Protein AF-A0AB37C2E5-F1 (afdb_monomer_lite)

Radius of gyration: 60.06 Å; chains: 1; bounding box: 104×82×140 Å

Foldseek 3Di:
DDDDDDDDDDDDDDDDDDDDDDDPPPPVVPVVVVVVVVVVVVVVPPPPPPPPPPPPVVVVVVVVVVVVVVVCVVVVVVVVPPPPVVVVVVVVVVVVVVVVVVVVVVVVVFVLVFLLVQLLFADDLVCQVSSLVSNCVNDPSVVSVVSTDNDHGHDPGGGWDDWDDDDPPDIDIDD

Organism: Clostridium perfringens (NCBI:txid1502)

Structure (mmCIF, N/CA/C/O backbone):
data_AF-A0AB37C2E5-F1
#
_entry.id   AF-A0AB37C2E5-F1
#
loop_
_atom_site.group_PDB
_atom_site.id
_atom_site.type_symbol
_atom_site.label_atom_id
_atom_site.label_alt_id
_atom_site.label_comp_id
_atom_site.label_asym_id
_atom_site.label_entity_id
_atom_site.label_seq_id
_atom_site.pdbx_PDB_ins_code
_atom_site.Cartn_x
_atom_site.Cartn_y
_atom_site.Cartn_z
_atom_site.occupancy
_atom_site.B_iso_or_equiv
_atom_site.auth_seq_id
_atom_site.auth_comp_id
_atom_site.auth_asym_id
_atom_site.auth_atom_id
_atom_site.pdbx_PDB_model_num
ATOM 1 N N . MET A 1 1 ? -79.033 -69.831 79.760 1.00 39.47 1 MET A N 1
ATOM 2 C CA . MET A 1 1 ? -77.795 -70.418 80.322 1.00 39.47 1 MET A CA 1
ATOM 3 C C . MET A 1 1 ? -77.651 -69.957 81.764 1.00 39.47 1 MET A C 1
ATOM 5 O O . MET A 1 1 ? -77.956 -68.814 82.064 1.00 39.47 1 MET A O 1
ATOM 9 N N . PHE A 1 2 ? -77.292 -70.884 82.644 1.00 35.84 2 PHE A N 1
ATOM 10 C CA . PHE A 1 2 ? -77.301 -70.790 84.104 1.00 35.84 2 PHE A CA 1
ATOM 11 C C . PHE A 1 2 ? -75.947 -70.342 84.691 1.00 35.84 2 PHE A C 1
ATOM 13 O O . PHE A 1 2 ? -74.917 -70.675 84.113 1.00 35.84 2 PHE A O 1
ATOM 20 N N . ARG A 1 3 ? -76.010 -69.829 85.942 1.00 35.00 3 ARG A N 1
ATOM 21 C CA . ARG A 1 3 ? -74.976 -69.806 87.021 1.00 35.00 3 ARG A CA 1
ATOM 22 C C . ARG A 1 3 ? -73.913 -68.685 86.925 1.00 35.00 3 ARG A C 1
ATOM 24 O O . ARG A 1 3 ? -73.429 -68.413 85.845 1.00 35.00 3 ARG A O 1
ATOM 31 N N . LYS A 1 4 ? -73.446 -68.034 88.009 1.00 38.69 4 LYS A N 1
ATOM 32 C CA . LYS A 1 4 ? -73.476 -68.304 89.472 1.00 38.69 4 LYS A CA 1
ATOM 33 C C . LYS A 1 4 ? -72.920 -67.076 90.248 1.00 38.69 4 LYS A C 1
ATOM 35 O O . LYS A 1 4 ? -71.951 -66.520 89.761 1.00 38.69 4 LYS A O 1
ATOM 40 N N . ASN A 1 5 ? -73.450 -66.811 91.461 1.00 35.22 5 ASN A N 1
ATOM 41 C CA . ASN A 1 5 ? -72.771 -66.537 92.764 1.00 35.22 5 ASN A CA 1
ATOM 42 C C . ASN A 1 5 ? -71.642 -65.469 92.868 1.00 35.22 5 ASN A C 1
ATOM 44 O O . ASN A 1 5 ? -70.810 -65.378 91.988 1.00 35.22 5 ASN A O 1
ATOM 48 N N . LYS A 1 6 ? -71.417 -64.729 93.970 1.00 38.44 6 LYS A N 1
ATOM 49 C CA . LYS A 1 6 ? -71.718 -64.924 95.407 1.00 38.44 6 LYS A CA 1
ATOM 50 C C . LYS A 1 6 ? -71.382 -63.639 96.200 1.00 38.44 6 LYS A C 1
ATOM 52 O O . LYS A 1 6 ? -70.529 -62.866 95.782 1.00 38.44 6 LYS A O 1
ATOM 57 N N . GLU A 1 7 ? -72.014 -63.501 97.362 1.00 34.97 7 GLU A N 1
ATOM 58 C CA . GLU A 1 7 ? -71.830 -62.494 98.424 1.00 34.97 7 GLU A CA 1
ATOM 59 C C . GLU A 1 7 ? -70.503 -62.584 99.222 1.00 34.97 7 GLU A C 1
ATOM 61 O O . GLU A 1 7 ? -69.796 -63.590 99.128 1.00 34.97 7 GLU A O 1
ATOM 66 N N . ASN A 1 8 ? -70.330 -61.585 100.120 1.00 34.34 8 ASN A N 1
ATOM 67 C CA . ASN A 1 8 ? -69.487 -61.430 101.338 1.00 34.34 8 ASN A CA 1
ATOM 68 C C . ASN A 1 8 ? -68.315 -60.423 101.213 1.00 34.34 8 ASN A C 1
ATOM 70 O O . ASN A 1 8 ? -67.616 -60.427 100.216 1.00 34.34 8 ASN A O 1
ATOM 74 N N . THR A 1 9 ? -68.018 -59.510 102.163 1.00 36.56 9 THR A N 1
ATOM 75 C CA . THR A 1 9 ? -68.105 -59.604 103.640 1.00 36.56 9 THR A CA 1
ATOM 76 C C . THR A 1 9 ? -67.924 -58.235 104.358 1.00 36.56 9 THR A C 1
ATOM 78 O O . THR A 1 9 ? -66.947 -57.545 104.106 1.00 36.56 9 THR A O 1
ATOM 81 N N . ARG A 1 10 ? -68.789 -57.981 105.360 1.00 36.47 10 ARG A N 1
ATOM 82 C CA . ARG A 1 10 ? -68.589 -57.411 106.731 1.00 36.47 10 ARG A CA 1
ATOM 83 C C . ARG A 1 10 ? -68.232 -55.921 107.034 1.00 36.47 10 ARG A C 1
ATOM 85 O O . ARG A 1 10 ? -67.503 -55.284 106.288 1.00 36.47 10 ARG A O 1
ATOM 92 N N . PRO A 1 11 ? -68.702 -55.394 108.202 1.00 45.84 11 PRO A N 1
ATOM 93 C CA . PRO A 1 11 ? -68.621 -53.984 108.624 1.00 45.84 11 PRO A CA 1
ATOM 94 C C . PRO A 1 11 ? -67.572 -53.712 109.729 1.00 45.84 11 PRO A C 1
ATOM 96 O O . PRO A 1 11 ? -67.177 -54.633 110.444 1.00 45.84 11 PRO A O 1
ATOM 99 N N . LYS A 1 12 ? -67.218 -52.436 109.979 1.00 32.53 12 LYS A N 1
ATOM 100 C CA . LYS A 1 12 ? -66.769 -51.960 111.309 1.00 32.53 12 LYS A CA 1
ATOM 101 C C . LYS A 1 12 ? -66.848 -50.429 111.464 1.00 32.53 12 LYS A C 1
ATOM 103 O O . LYS A 1 12 ? -66.574 -49.679 110.539 1.00 32.53 12 LYS A O 1
ATOM 108 N N . LYS A 1 13 ? -67.285 -50.023 112.660 1.00 40.03 13 LYS A N 1
ATOM 109 C CA . LYS A 1 13 ? -67.577 -48.671 113.174 1.00 40.03 13 LYS A CA 1
ATOM 110 C C . LYS A 1 13 ? -66.311 -47.809 113.333 1.00 40.03 13 LYS A C 1
ATOM 112 O O . LYS A 1 13 ? -65.300 -48.375 113.722 1.00 40.03 13 LYS A O 1
ATOM 117 N N . GLU A 1 14 ? -66.424 -46.474 113.224 1.00 31.84 14 GLU A N 1
ATOM 118 C CA . GLU A 1 14 ? -66.176 -45.517 114.331 1.00 31.84 14 GLU A CA 1
ATOM 119 C C . GLU A 1 14 ? -66.461 -44.031 113.984 1.00 31.84 14 GLU A C 1
ATOM 121 O O . GLU A 1 14 ? -66.616 -43.651 112.832 1.00 31.84 14 GLU A O 1
ATOM 126 N N . LYS A 1 15 ? -66.647 -43.237 115.050 1.00 36.22 15 LYS A N 1
ATOM 127 C CA . LYS A 1 15 ? -67.269 -41.900 115.204 1.00 36.22 15 LYS A CA 1
ATOM 128 C C . LYS A 1 15 ? -66.410 -40.703 114.730 1.00 36.22 15 LYS A C 1
ATOM 130 O O . LYS A 1 15 ? -65.201 -40.753 114.918 1.00 36.22 15 LYS A O 1
ATOM 135 N N . LYS A 1 16 ? -67.047 -39.553 114.409 1.00 36.31 16 LYS A N 1
ATOM 136 C CA . LYS A 1 16 ? -67.101 -38.300 115.236 1.00 36.31 16 LYS A CA 1
ATOM 137 C C . LYS A 1 16 ? -67.661 -37.061 114.479 1.00 36.31 16 LYS A C 1
ATOM 139 O O . LYS A 1 16 ? -67.174 -36.755 113.407 1.00 36.31 16 LYS A O 1
ATOM 144 N N . GLU A 1 17 ? -68.621 -36.373 115.136 1.00 32.62 17 GLU A N 1
ATOM 145 C CA . GLU A 1 17 ? -68.824 -34.898 115.330 1.00 32.62 17 GLU A CA 1
ATOM 146 C C . GLU A 1 17 ? -68.868 -33.909 114.123 1.00 32.62 17 GLU A C 1
ATOM 148 O O . GLU A 1 17 ? -68.122 -34.078 113.180 1.00 32.62 17 GLU A O 1
ATOM 153 N N . LYS A 1 18 ? -69.616 -32.781 114.056 1.00 38.78 18 LYS A N 1
ATOM 154 C CA . LYS A 1 18 ? -70.572 -32.026 114.913 1.00 38.78 18 LYS A CA 1
ATOM 155 C C . LYS A 1 18 ? -71.297 -30.920 114.072 1.00 38.78 18 LYS A C 1
ATOM 157 O O . LYS A 1 18 ? -70.708 -30.341 113.173 1.00 38.78 18 LYS A O 1
ATOM 162 N N . LYS A 1 19 ? -72.557 -30.647 114.458 1.00 46.59 19 LYS A N 1
ATOM 163 C CA . LYS A 1 19 ? -73.519 -29.502 114.326 1.00 46.59 19 LYS A CA 1
ATOM 164 C C . LYS A 1 19 ? -73.149 -28.138 113.671 1.00 46.59 19 LYS A C 1
ATOM 166 O O . LYS A 1 19 ? -72.091 -27.596 113.948 1.00 46.59 19 LYS A O 1
ATOM 171 N N . SER A 1 20 ? -74.159 -27.487 113.051 1.00 35.88 20 SER A N 1
ATOM 172 C CA . SER A 1 20 ? -74.427 -26.013 112.989 1.00 35.88 20 SER A CA 1
ATOM 173 C C . SER A 1 20 ? -75.767 -25.780 112.229 1.00 35.88 20 SER A C 1
ATOM 175 O O . SER A 1 20 ? -75.903 -26.316 111.138 1.00 35.88 20 SER A O 1
ATOM 177 N N . PHE A 1 21 ? -76.902 -25.254 112.735 1.00 41.25 21 PHE A N 1
ATOM 178 C CA . PHE A 1 21 ? -77.274 -23.957 113.349 1.00 41.25 21 PHE A CA 1
ATOM 179 C C . PHE A 1 21 ? -77.019 -22.696 112.495 1.00 41.25 21 PHE A C 1
ATOM 181 O O . PHE A 1 21 ? -76.226 -21.886 112.918 1.00 41.25 21 PHE A O 1
ATOM 188 N N . PHE A 1 22 ? -77.721 -22.460 111.372 1.00 42.34 22 PHE A N 1
ATOM 189 C CA . PHE A 1 22 ? -77.970 -21.102 110.815 1.00 42.34 22 PHE A CA 1
ATOM 190 C C . PHE A 1 22 ? -79.003 -21.174 109.665 1.00 42.34 22 PHE A C 1
ATOM 192 O O . PHE A 1 22 ? -78.646 -21.491 108.541 1.00 42.34 22 PHE A O 1
ATOM 199 N N . LYS A 1 23 ? -80.293 -20.896 109.919 1.00 48.22 23 LYS A N 1
ATOM 200 C CA . LYS A 1 23 ? -81.366 -20.924 108.887 1.00 48.22 23 LYS A CA 1
ATOM 201 C C . LYS A 1 23 ? -82.161 -19.610 108.783 1.00 48.22 23 LYS A C 1
ATOM 203 O O . LYS A 1 23 ? -83.361 -19.622 108.539 1.00 48.22 23 LYS A O 1
ATOM 208 N N . LYS A 1 24 ? -81.516 -18.464 109.035 1.00 46.78 24 LYS A N 1
ATOM 209 C CA . LYS A 1 24 ? -82.170 -17.134 109.031 1.00 46.78 24 LYS A CA 1
ATOM 210 C C . LYS A 1 24 ? -81.525 -16.081 108.112 1.00 46.78 24 LYS A C 1
ATOM 212 O O . LYS A 1 24 ? -81.972 -14.942 108.139 1.00 46.78 24 LYS A O 1
ATOM 217 N N . LYS A 1 25 ? -80.521 -16.432 107.296 1.00 45.16 25 LYS A N 1
ATOM 218 C CA . LYS A 1 25 ? -79.818 -15.479 106.408 1.00 45.16 25 LYS A CA 1
ATOM 219 C C . LYS A 1 25 ? -80.310 -15.457 104.952 1.00 45.16 25 LYS A C 1
ATOM 221 O O . LYS A 1 25 ? -80.046 -14.484 104.260 1.00 45.16 25 LYS A O 1
ATOM 226 N N . ASP A 1 26 ? -81.066 -16.457 104.504 1.00 49.25 26 ASP A N 1
ATOM 227 C CA . ASP A 1 26 ? -81.205 -16.696 103.056 1.00 49.25 26 ASP A CA 1
ATOM 228 C C . ASP A 1 26 ? -82.263 -15.835 102.346 1.00 49.25 26 ASP A C 1
ATOM 230 O O . ASP A 1 26 ? -82.189 -15.663 101.137 1.00 49.25 26 ASP A O 1
ATOM 234 N N . LYS A 1 27 ? -83.229 -15.241 103.062 1.00 49.50 27 LYS A N 1
ATOM 235 C CA . LYS A 1 27 ? -84.300 -14.457 102.413 1.00 49.50 27 LYS A CA 1
ATOM 236 C C . LYS A 1 27 ? -83.932 -13.013 102.068 1.00 49.50 27 LYS A C 1
ATOM 238 O O . LYS A 1 27 ? -84.577 -12.443 101.204 1.00 49.50 27 LYS A O 1
ATOM 243 N N . LEU A 1 28 ? -82.933 -12.422 102.724 1.00 47.00 28 LEU A N 1
ATOM 244 C CA . LEU A 1 28 ? -82.595 -11.005 102.523 1.00 47.00 28 LEU A CA 1
ATOM 245 C C . LEU A 1 28 ? -81.599 -10.787 101.369 1.00 47.00 28 LEU A C 1
ATOM 247 O O . LEU A 1 28 ? -81.492 -9.682 100.855 1.00 47.00 28 LEU A O 1
ATOM 251 N N . ASN A 1 29 ? -80.894 -11.844 100.951 1.00 49.66 29 ASN A N 1
ATOM 252 C CA . ASN A 1 29 ? -79.891 -11.767 99.888 1.00 49.66 29 ASN A CA 1
ATOM 253 C C . ASN A 1 29 ? -80.488 -11.905 98.475 1.00 49.66 29 ASN A C 1
ATOM 255 O O . ASN A 1 29 ? -79.884 -11.405 97.534 1.00 49.66 29 ASN A O 1
ATOM 259 N N . MET A 1 30 ? -81.668 -12.524 98.314 1.00 52.56 30 MET A N 1
ATOM 260 C CA . MET A 1 30 ? -82.267 -12.724 96.981 1.00 52.56 30 MET A CA 1
ATOM 261 C C . MET A 1 30 ? -82.799 -11.420 96.356 1.00 52.56 30 MET A C 1
ATOM 263 O O . MET A 1 30 ? -82.577 -11.196 95.173 1.00 52.56 30 MET A O 1
ATOM 267 N N . ASP A 1 31 ? -83.415 -10.519 97.134 1.00 53.47 31 ASP A N 1
ATOM 268 C CA . ASP A 1 31 ? -83.938 -9.239 96.604 1.00 53.47 31 ASP A CA 1
ATOM 269 C C . ASP A 1 31 ? -82.830 -8.225 96.253 1.00 53.47 31 ASP A C 1
ATOM 271 O O . ASP A 1 31 ? -83.023 -7.330 95.422 1.00 53.47 31 ASP A O 1
ATOM 275 N N . LEU A 1 32 ? -81.650 -8.356 96.874 1.00 55.12 32 LEU A N 1
ATOM 276 C CA . LEU A 1 32 ? -80.513 -7.474 96.609 1.00 55.12 32 LEU A CA 1
ATOM 277 C C . LEU A 1 32 ? -79.796 -7.862 95.305 1.00 55.12 32 LEU A C 1
ATOM 279 O O . LEU A 1 32 ? -79.410 -6.979 94.541 1.00 55.12 32 LEU A O 1
ATOM 283 N N . GLU A 1 33 ? -79.652 -9.160 95.019 1.00 57.59 33 GLU A N 1
ATOM 284 C CA . GLU A 1 33 ? -78.982 -9.638 93.800 1.00 57.59 33 GLU A CA 1
ATOM 285 C C . GLU A 1 33 ? -79.775 -9.312 92.522 1.00 57.59 33 GLU A C 1
ATOM 287 O O . GLU A 1 33 ? -79.176 -8.874 91.537 1.00 57.59 33 GLU A O 1
ATOM 292 N N . ASP A 1 34 ? -81.110 -9.402 92.544 1.00 55.16 34 ASP A N 1
ATOM 293 C CA . ASP A 1 34 ? -81.953 -9.074 91.378 1.00 55.16 34 ASP A CA 1
ATOM 294 C C . ASP A 1 34 ? -81.977 -7.568 91.048 1.00 55.16 34 ASP A C 1
ATOM 296 O O . ASP A 1 34 ? -82.082 -7.170 89.878 1.00 55.16 34 ASP A O 1
ATOM 300 N N . SER A 1 35 ? -81.820 -6.710 92.063 1.00 58.66 35 SER A N 1
ATOM 301 C CA . SER A 1 35 ? -81.702 -5.257 91.873 1.00 58.66 35 SER A CA 1
ATOM 302 C C . SER A 1 35 ? -80.329 -4.861 91.317 1.00 58.66 35 SER A C 1
ATOM 304 O O . SER A 1 35 ? -80.240 -3.998 90.440 1.00 58.66 35 SER A O 1
ATOM 306 N N . VAL A 1 36 ? -79.256 -5.521 91.768 1.00 58.56 36 VAL A N 1
ATOM 307 C CA . VAL A 1 36 ? -77.891 -5.290 91.265 1.00 58.56 36 VAL A CA 1
ATOM 308 C C . VAL A 1 36 ? -77.745 -5.796 89.825 1.00 58.56 36 VAL A C 1
ATOM 310 O O . VAL A 1 36 ? -77.173 -5.095 88.991 1.00 58.56 36 VAL A O 1
ATOM 313 N N . ALA A 1 37 ? -78.343 -6.941 89.481 1.00 57.97 37 ALA A N 1
ATOM 314 C CA . ALA A 1 37 ? -78.297 -7.493 88.124 1.00 57.97 37 ALA A CA 1
ATOM 315 C C . ALA A 1 37 ? -79.026 -6.623 87.075 1.00 57.97 37 ALA A C 1
ATOM 317 O O . ALA A 1 37 ? -78.624 -6.586 85.907 1.00 57.97 37 ALA A O 1
ATOM 318 N N . ASN A 1 38 ? -80.081 -5.900 87.471 1.00 55.56 38 ASN A N 1
ATOM 319 C CA . ASN A 1 38 ? -80.779 -4.959 86.586 1.00 55.56 38 ASN A CA 1
ATOM 320 C C . ASN A 1 38 ? -80.020 -3.636 86.394 1.00 55.56 38 ASN A C 1
ATOM 322 O O . ASN A 1 38 ? -80.028 -3.089 85.290 1.00 55.56 38 ASN A O 1
ATOM 326 N N . LEU A 1 39 ? -79.323 -3.147 87.425 1.00 54.12 39 LEU A N 1
ATOM 327 C CA . LEU A 1 39 ? -78.452 -1.969 87.317 1.00 54.12 39 LEU A CA 1
ATOM 328 C C . LEU A 1 39 ? -77.247 -2.239 86.406 1.00 54.12 39 LEU A C 1
ATOM 330 O O . LEU A 1 39 ? -76.926 -1.409 85.555 1.00 54.12 39 LEU A O 1
ATOM 334 N N . ASP A 1 40 ? -76.645 -3.426 86.499 1.00 49.22 40 ASP A N 1
ATOM 335 C CA . ASP A 1 40 ? -75.463 -3.786 85.704 1.00 49.22 40 ASP A CA 1
ATOM 336 C C . ASP A 1 40 ? -75.786 -3.950 84.202 1.00 49.22 40 ASP A C 1
ATOM 338 O O . ASP A 1 40 ? -74.975 -3.642 83.326 1.00 49.22 40 ASP A O 1
ATOM 342 N N . LYS A 1 41 ? -77.024 -4.344 83.864 1.00 54.62 41 LYS A N 1
ATOM 343 C CA . LYS A 1 41 ? -77.519 -4.346 82.474 1.00 54.62 41 LYS A CA 1
ATOM 344 C C . LYS A 1 41 ? -77.803 -2.948 81.924 1.00 54.62 41 LYS A C 1
ATOM 346 O O . LYS A 1 41 ? -77.669 -2.745 80.719 1.00 54.62 41 LYS A O 1
ATOM 351 N N . GLN A 1 42 ? -78.193 -1.995 82.772 1.00 48.53 42 GLN A N 1
ATOM 352 C CA . GLN A 1 42 ? -78.523 -0.633 82.343 1.00 48.53 42 GLN A CA 1
ATOM 353 C C . GLN A 1 42 ? -77.267 0.244 82.191 1.00 48.53 42 GLN A C 1
ATOM 355 O O . GLN A 1 42 ? -77.205 1.060 81.273 1.00 48.53 42 GLN A O 1
ATOM 360 N N . VAL A 1 43 ? -76.233 0.019 83.012 1.00 48.31 43 VAL A N 1
ATOM 361 C CA . VAL A 1 43 ? -74.932 0.711 82.909 1.00 48.31 43 VAL A CA 1
ATOM 362 C C . VAL A 1 43 ? -74.125 0.230 81.694 1.00 48.31 43 VAL A C 1
ATOM 364 O O . VAL A 1 43 ? -73.504 1.041 81.010 1.00 48.31 43 VAL A O 1
ATOM 367 N N . ASN A 1 44 ? -74.213 -1.056 81.339 1.00 47.31 44 ASN A N 1
ATOM 368 C CA . ASN A 1 44 ? -73.551 -1.611 80.149 1.00 47.31 44 ASN A CA 1
ATOM 369 C C . ASN A 1 44 ? -74.285 -1.315 78.819 1.00 47.31 44 ASN A C 1
ATOM 371 O O . ASN A 1 44 ? -73.835 -1.739 77.755 1.00 47.31 44 ASN A O 1
ATOM 375 N N . GLY A 1 45 ? -75.412 -0.591 78.862 1.00 44.88 45 GLY A N 1
ATOM 376 C CA . GLY A 1 45 ? -76.239 -0.228 77.703 1.00 44.88 45 GLY A CA 1
ATOM 377 C C . GLY A 1 45 ? -75.897 1.116 77.051 1.00 44.88 45 GLY A C 1
ATOM 378 O O . GLY A 1 45 ? -76.623 1.565 76.161 1.00 44.88 45 GLY A O 1
ATOM 379 N N . VAL A 1 46 ? -74.816 1.781 77.465 1.00 42.72 46 VAL A N 1
ATOM 380 C CA . VAL A 1 46 ? -74.322 2.977 76.774 1.00 42.72 46 VAL A CA 1
ATOM 381 C C . VAL A 1 46 ? -73.451 2.517 75.612 1.00 42.72 46 VAL A C 1
ATOM 383 O O . VAL A 1 46 ? -72.289 2.159 75.778 1.00 42.72 46 VAL A O 1
ATOM 386 N N . ASN A 1 47 ? -74.041 2.508 74.416 1.00 50.38 47 ASN A N 1
ATOM 387 C CA . ASN A 1 47 ? -73.334 2.330 73.153 1.00 50.38 47 ASN A CA 1
ATOM 388 C C . ASN A 1 47 ? -72.291 3.444 72.975 1.00 50.38 47 ASN A C 1
ATOM 390 O O . ASN A 1 47 ? -72.532 4.450 72.303 1.00 50.38 47 ASN A O 1
ATOM 394 N N . GLU A 1 48 ? -71.104 3.246 73.539 1.00 46.38 48 GLU A N 1
ATOM 395 C CA . GLU A 1 48 ? -69.904 3.905 73.062 1.00 46.38 48 GLU A CA 1
ATOM 396 C C . GLU A 1 48 ? -69.699 3.463 71.615 1.00 46.38 48 GLU A C 1
ATOM 398 O O . GLU A 1 48 ? -69.279 2.340 71.320 1.00 46.38 48 GLU A O 1
ATOM 403 N N . LYS A 1 49 ? -70.004 4.361 70.678 1.00 49.28 49 LYS A N 1
ATOM 404 C CA . LYS A 1 49 ? -69.492 4.263 69.316 1.00 49.28 49 LYS A CA 1
ATOM 405 C C . LYS A 1 49 ? -67.972 4.370 69.413 1.00 49.28 49 LYS A C 1
ATOM 407 O O . LYS A 1 49 ? -67.419 5.461 69.300 1.00 49.28 49 LYS A O 1
ATOM 412 N N . LYS A 1 50 ? -67.297 3.240 69.645 1.00 44.00 50 LYS A N 1
ATOM 413 C CA . LYS A 1 50 ? -65.854 3.104 69.454 1.00 44.00 50 LYS A CA 1
ATOM 414 C C . LYS A 1 50 ? -65.566 3.563 68.034 1.00 44.00 50 LYS A C 1
ATOM 416 O O . LYS A 1 50 ? -65.844 2.844 67.075 1.00 44.00 50 LYS A O 1
ATOM 421 N N . LEU A 1 51 ? -65.037 4.778 67.903 1.00 44.38 51 LEU A N 1
ATOM 422 C CA . LEU A 1 51 ? -64.397 5.210 66.678 1.00 44.38 51 LEU A CA 1
ATOM 423 C C . LEU A 1 51 ? -63.340 4.158 66.354 1.00 44.38 51 LEU A C 1
ATOM 425 O O . LEU A 1 51 ? -62.333 4.024 67.050 1.00 44.38 51 LEU A O 1
ATOM 429 N N . VAL A 1 52 ? -63.588 3.401 65.289 1.00 48.91 52 VAL A N 1
ATOM 430 C CA . VAL A 1 52 ? -62.587 2.570 64.629 1.00 48.91 52 VAL A CA 1
ATOM 431 C C . VAL A 1 52 ? -61.584 3.529 63.990 1.00 48.91 52 VAL A C 1
ATOM 433 O O . VAL A 1 52 ? -61.617 3.820 62.802 1.00 48.91 52 VAL A O 1
ATOM 436 N N . SER A 1 53 ? -60.704 4.080 64.817 1.00 53.66 53 SER A N 1
ATOM 437 C CA . SER A 1 53 ? -59.614 4.962 64.420 1.00 53.66 53 SER A CA 1
ATOM 438 C C . SER A 1 53 ? -58.298 4.321 64.840 1.00 53.66 53 SER A C 1
ATOM 440 O O . SER A 1 53 ? -57.561 4.846 65.669 1.00 53.66 53 SER A O 1
ATOM 442 N N . VAL A 1 54 ? -57.999 3.145 64.285 1.00 53.34 54 VAL A N 1
ATOM 443 C CA . VAL A 1 54 ? -56.663 2.536 64.426 1.00 53.34 54 VAL A CA 1
ATOM 444 C C . VAL A 1 54 ? -56.111 1.996 63.099 1.00 53.34 54 VAL A C 1
ATOM 446 O O . VAL A 1 54 ? -55.060 1.363 63.078 1.00 53.34 54 VAL A O 1
ATOM 449 N N . MET A 1 55 ? -56.755 2.259 61.954 1.00 51.34 55 MET A N 1
ATOM 450 C CA . MET A 1 55 ? -56.326 1.675 60.672 1.00 51.34 55 MET A CA 1
ATOM 451 C C . MET A 1 55 ? -55.791 2.598 59.563 1.00 51.34 55 MET A C 1
ATOM 453 O O . MET A 1 55 ? -55.148 2.039 58.681 1.00 51.34 55 MET A O 1
ATOM 457 N N . PRO A 1 56 ? -55.880 3.946 59.560 1.00 52.47 56 PRO A N 1
ATOM 458 C CA . PRO A 1 56 ? -55.227 4.713 58.489 1.00 52.47 56 PRO A CA 1
ATOM 459 C C . PRO A 1 56 ? -53.712 4.876 58.714 1.00 52.47 56 PRO A C 1
ATOM 461 O O . PRO A 1 56 ? -52.944 4.952 57.757 1.00 52.47 56 PRO A O 1
ATOM 464 N N . PHE A 1 57 ? -53.244 4.860 59.968 1.00 55.47 57 PHE A N 1
ATOM 465 C CA . PHE A 1 57 ? -51.841 5.153 60.299 1.00 55.47 57 PHE A CA 1
ATOM 466 C C . PHE A 1 57 ? -50.876 4.008 59.941 1.00 55.47 57 PHE A C 1
ATOM 468 O O . PHE A 1 57 ? -49.743 4.246 59.527 1.00 55.47 57 PHE A O 1
ATOM 475 N N . ARG A 1 58 ? -51.324 2.748 60.052 1.00 59.41 58 ARG A N 1
ATOM 476 C CA . ARG A 1 58 ? -50.539 1.566 59.642 1.00 59.41 58 ARG A CA 1
ATOM 477 C C . ARG A 1 58 ? -50.331 1.513 58.130 1.00 59.41 58 ARG A C 1
ATOM 479 O O . ARG A 1 58 ? -49.241 1.177 57.677 1.00 59.41 58 ARG A O 1
ATOM 486 N N . ILE A 1 59 ? -51.359 1.886 57.375 1.00 63.38 59 ILE A N 1
ATOM 487 C CA . ILE A 1 59 ? -51.333 1.920 55.912 1.00 63.38 59 ILE A CA 1
ATOM 488 C C . ILE A 1 59 ? -50.476 3.100 55.445 1.00 63.38 59 ILE A C 1
ATOM 490 O O . ILE A 1 59 ? -49.576 2.904 54.636 1.00 63.38 59 ILE A O 1
ATOM 494 N N . ALA A 1 60 ? -50.644 4.287 56.037 1.00 71.88 60 ALA A N 1
ATOM 495 C CA . ALA A 1 60 ? -49.780 5.441 55.773 1.00 71.88 60 ALA A CA 1
ATOM 496 C C . ALA A 1 60 ? -48.296 5.134 56.048 1.00 71.88 60 ALA A C 1
ATOM 498 O O . ALA A 1 60 ? -47.427 5.469 55.246 1.00 71.88 60 ALA A O 1
ATOM 499 N N . ARG A 1 61 ? -47.994 4.420 57.140 1.00 71.62 61 ARG A N 1
ATOM 500 C CA . ARG A 1 61 ? -46.630 3.978 57.461 1.00 71.62 61 ARG A CA 1
ATOM 501 C C . ARG A 1 61 ? -46.075 3.000 56.422 1.00 71.62 61 ARG A C 1
ATOM 503 O O . ARG A 1 61 ? -44.905 3.112 56.072 1.00 71.62 61 ARG A O 1
ATOM 510 N N . ALA A 1 62 ? -46.891 2.082 55.906 1.00 78.38 62 ALA A N 1
ATOM 511 C CA . ALA A 1 62 ? -46.487 1.186 54.823 1.00 78.38 62 ALA A CA 1
ATOM 512 C C . ALA A 1 62 ? -46.195 1.957 53.522 1.00 78.38 62 ALA A C 1
ATOM 514 O O . ALA A 1 62 ? -45.164 1.720 52.8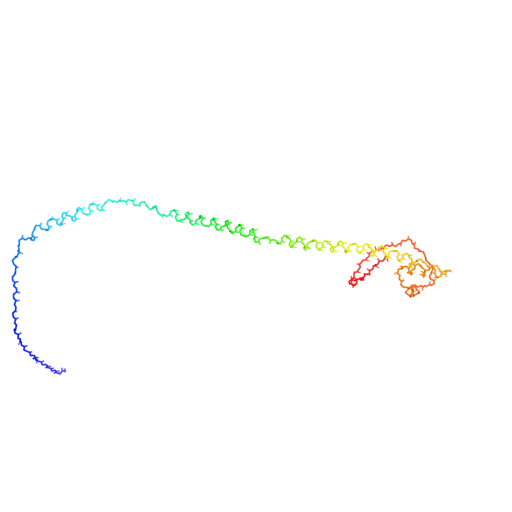99 1.00 78.38 62 ALA A O 1
ATOM 515 N N . PHE A 1 63 ? -47.028 2.940 53.163 1.00 81.56 63 PHE A N 1
ATOM 516 C CA . PHE A 1 63 ? -46.784 3.819 52.012 1.00 81.56 63 PHE A CA 1
ATOM 517 C C . PHE A 1 63 ? -45.469 4.597 52.134 1.00 81.56 63 PHE A C 1
ATOM 519 O O . PHE A 1 63 ? -44.730 4.700 51.159 1.00 81.56 63 PHE A O 1
ATOM 526 N N . ILE A 1 64 ? -45.139 5.088 53.332 1.00 83.38 64 ILE A N 1
ATOM 527 C CA . ILE A 1 64 ? -43.874 5.788 53.599 1.00 83.38 64 ILE A CA 1
ATOM 528 C C . ILE A 1 64 ? -42.672 4.855 53.391 1.00 83.38 64 ILE A C 1
ATOM 530 O O . ILE A 1 64 ? -41.714 5.235 52.722 1.00 83.38 64 ILE A O 1
ATOM 534 N N . TRP A 1 65 ? -42.733 3.618 53.894 1.00 84.31 65 TRP A N 1
ATOM 535 C CA . TRP A 1 65 ? -41.673 2.626 53.675 1.00 84.31 65 TRP A CA 1
ATOM 536 C C . TRP A 1 65 ? -41.518 2.233 52.201 1.00 84.31 65 TRP A C 1
ATOM 538 O O . TRP A 1 65 ? -40.393 2.070 51.733 1.00 84.31 65 TRP A O 1
ATOM 548 N N . VAL A 1 66 ? -42.618 2.141 51.449 1.00 84.88 66 VAL A N 1
ATOM 549 C CA . VAL A 1 66 ? -42.585 1.889 49.998 1.00 84.88 66 VAL A CA 1
ATOM 550 C C . VAL A 1 66 ? -41.949 3.063 49.248 1.00 84.88 66 VAL A C 1
ATOM 552 O O . VAL A 1 66 ? -41.119 2.844 48.369 1.00 84.88 66 VAL A O 1
ATOM 555 N N . LEU A 1 67 ? -42.270 4.307 49.620 1.00 80.69 67 LEU A N 1
ATOM 556 C CA . LEU A 1 67 ? -41.688 5.501 49.000 1.00 80.69 67 LEU A CA 1
ATOM 557 C C . LEU A 1 67 ? -40.172 5.584 49.239 1.00 80.69 67 LEU A C 1
ATOM 559 O O . LEU A 1 67 ? -39.411 5.886 48.320 1.00 80.69 67 LEU A O 1
ATOM 563 N N . ILE A 1 68 ? -39.739 5.260 50.461 1.00 83.25 68 ILE A N 1
ATOM 564 C CA . ILE A 1 68 ? -38.323 5.164 50.837 1.00 83.25 68 ILE A CA 1
ATOM 565 C C . ILE A 1 68 ? -37.641 4.044 50.048 1.00 83.25 68 ILE A C 1
ATOM 567 O O . ILE A 1 68 ? -36.569 4.262 49.494 1.00 83.25 68 ILE A O 1
ATOM 571 N N . GLY A 1 69 ? -38.282 2.879 49.915 1.00 83.50 69 GLY A N 1
ATOM 572 C CA . GLY A 1 69 ? -37.775 1.772 49.102 1.00 83.50 69 GLY A CA 1
ATOM 573 C C . GLY A 1 69 ? -37.572 2.158 47.635 1.00 83.50 69 GLY A C 1
ATOM 574 O O . GLY A 1 69 ? -36.519 1.876 47.070 1.00 83.50 69 GLY A O 1
ATOM 575 N N . ILE A 1 70 ? -38.528 2.872 47.032 1.00 80.62 70 ILE A N 1
ATOM 576 C CA . ILE A 1 70 ? -38.422 3.365 45.649 1.00 80.62 70 ILE A CA 1
ATOM 577 C C . ILE A 1 70 ? -37.307 4.408 45.516 1.00 80.62 70 ILE A C 1
ATOM 579 O O . ILE A 1 70 ? -36.572 4.375 44.533 1.00 80.62 70 ILE A O 1
ATOM 583 N N . LEU A 1 71 ? -37.138 5.311 46.486 1.00 74.12 71 LEU A N 1
ATOM 584 C CA . LEU A 1 71 ? -36.048 6.296 46.491 1.00 74.12 71 LEU A CA 1
ATOM 585 C C . LEU A 1 71 ? -34.673 5.638 46.655 1.00 74.12 71 LEU A C 1
ATOM 587 O O . LEU A 1 71 ? -33.747 5.987 45.926 1.00 74.12 71 LEU A O 1
ATOM 591 N N . CYS A 1 72 ? -34.545 4.649 47.540 1.00 76.00 72 CYS A N 1
ATOM 592 C CA . CYS A 1 72 ? -33.321 3.867 47.711 1.00 76.00 72 CYS A CA 1
ATOM 593 C C . CYS A 1 72 ? -33.016 3.005 46.482 1.00 76.00 72 CYS A C 1
ATOM 595 O O . CYS A 1 72 ? -31.856 2.885 46.104 1.00 76.00 72 CYS A O 1
ATOM 597 N N . PHE A 1 73 ? -34.032 2.457 45.810 1.00 72.69 73 PHE A N 1
ATOM 598 C CA . PHE A 1 73 ? -33.852 1.732 44.554 1.00 72.69 73 PHE A CA 1
ATOM 599 C C . PHE A 1 73 ? -33.471 2.689 43.416 1.00 72.69 73 PHE A C 1
ATOM 601 O O . PHE A 1 73 ? -32.527 2.436 42.679 1.00 72.69 73 PHE A O 1
ATOM 608 N N . ARG A 1 74 ? -34.124 3.852 43.308 1.00 64.69 74 ARG A N 1
ATOM 609 C CA . ARG A 1 74 ? -33.818 4.872 42.292 1.00 64.69 74 ARG A CA 1
ATOM 610 C C . ARG A 1 74 ? -32.426 5.485 42.485 1.00 64.69 74 ARG A C 1
ATOM 612 O O . ARG A 1 74 ? -31.729 5.703 41.500 1.00 64.69 74 ARG A O 1
ATOM 619 N N . GLY A 1 75 ? -32.003 5.714 43.729 1.00 60.50 75 GLY A N 1
ATOM 620 C CA . GLY A 1 75 ? -30.653 6.172 44.072 1.00 60.50 75 GLY A CA 1
ATOM 621 C C . GLY A 1 75 ? -29.594 5.073 43.934 1.00 60.50 75 GLY A C 1
ATOM 622 O O . GLY A 1 75 ? -28.544 5.306 43.345 1.00 60.50 75 GLY A O 1
ATOM 623 N N . GLY A 1 76 ? -29.886 3.851 44.390 1.00 60.94 76 GLY A N 1
ATOM 624 C CA . GLY A 1 76 ? -28.972 2.706 44.319 1.00 60.94 76 GLY A CA 1
ATOM 625 C C . GLY A 1 76 ? -28.706 2.227 42.890 1.00 60.94 76 GLY A C 1
ATOM 626 O O . GLY A 1 76 ? -27.559 1.974 42.528 1.00 60.94 76 GLY A O 1
ATOM 627 N N . VAL A 1 77 ? -29.734 2.195 42.035 1.00 57.28 77 VAL A N 1
ATOM 628 C CA . VAL A 1 77 ? -29.590 1.856 40.607 1.00 57.28 77 VAL A CA 1
ATOM 629 C C . VAL A 1 77 ? -28.865 2.972 39.837 1.00 57.28 77 VAL A C 1
ATOM 631 O O . VAL A 1 77 ? -28.179 2.693 38.856 1.00 57.28 77 VAL A O 1
ATOM 634 N N . SER A 1 78 ? -28.943 4.229 40.295 1.00 54.19 78 SER A N 1
ATOM 635 C CA . SER A 1 78 ? -28.188 5.344 39.702 1.00 54.19 78 SER A CA 1
ATOM 636 C C . SER A 1 78 ? -26.683 5.254 39.970 1.00 54.19 78 SER A C 1
ATOM 638 O O . SER A 1 78 ? -25.902 5.673 39.122 1.00 54.19 78 SER A O 1
ATOM 640 N N . VAL A 1 79 ? -26.269 4.701 41.114 1.00 57.06 79 VAL A N 1
ATOM 641 C CA . VAL A 1 79 ? -24.847 4.507 41.457 1.00 57.06 79 VAL A CA 1
ATOM 642 C C . VAL A 1 79 ? -24.286 3.237 40.799 1.00 57.06 79 VAL A C 1
ATOM 644 O O . VAL A 1 79 ? -23.142 3.232 40.355 1.00 57.06 79 VAL A O 1
ATOM 647 N N . PHE A 1 80 ? -25.104 2.192 40.621 1.00 55.19 80 PHE A N 1
ATOM 648 C CA . PHE A 1 80 ? -24.713 0.970 39.894 1.00 55.19 80 PHE A CA 1
ATOM 649 C C . PHE A 1 80 ? -24.667 1.117 38.362 1.00 55.19 80 PHE A C 1
ATOM 651 O O . PHE A 1 80 ? -24.109 0.259 37.685 1.00 55.19 80 PHE A O 1
ATOM 658 N N . LYS A 1 81 ? -25.201 2.212 37.802 1.00 55.38 81 LYS A N 1
ATOM 659 C CA . LYS A 1 81 ? -24.981 2.614 36.398 1.00 55.38 81 LYS A CA 1
ATOM 660 C C . LYS A 1 81 ? -23.641 3.333 36.169 1.00 55.38 81 LYS A C 1
ATOM 662 O O . LYS A 1 81 ? -23.397 3.824 35.068 1.00 55.38 81 LYS A O 1
ATOM 667 N N . GLY A 1 82 ? -22.774 3.407 37.179 1.00 56.09 82 GLY A N 1
ATOM 668 C CA . GLY A 1 82 ? -21.401 3.873 37.013 1.00 56.09 82 GLY A CA 1
ATOM 669 C C . GLY A 1 82 ? -20.612 2.959 36.069 1.00 56.09 82 GLY A C 1
ATOM 670 O O . GLY A 1 82 ? -20.657 1.740 36.193 1.00 56.09 82 GLY A O 1
ATOM 671 N N . ASN A 1 83 ? -19.880 3.571 35.139 1.00 56.28 83 ASN A N 1
ATOM 672 C CA . ASN A 1 83 ? -18.882 2.993 34.225 1.00 56.28 83 ASN A CA 1
ATOM 673 C C . ASN A 1 83 ? -19.312 2.340 32.911 1.00 56.28 83 ASN A C 1
ATOM 675 O O . ASN A 1 83 ? -18.431 2.124 32.079 1.00 56.28 83 ASN A O 1
ATOM 679 N N . GLN A 1 84 ? -20.597 2.116 32.616 1.00 57.09 84 GLN A N 1
ATOM 680 C CA . GLN A 1 84 ? -20.940 1.700 31.243 1.00 57.09 84 GLN A CA 1
ATOM 681 C C . GLN A 1 84 ? -20.639 2.806 30.224 1.00 57.09 84 GLN A C 1
ATOM 683 O O . GLN A 1 84 ? -20.132 2.512 29.147 1.00 57.09 84 GLN A O 1
ATOM 688 N N . SER A 1 85 ? -20.857 4.080 30.571 1.00 60.19 85 SER A N 1
ATOM 689 C CA . SER A 1 85 ? -20.524 5.196 29.676 1.00 60.19 85 SER A CA 1
ATOM 690 C C . SER A 1 85 ? -19.018 5.377 29.489 1.00 60.19 85 SER A C 1
ATOM 692 O O . SER A 1 85 ? -18.590 5.718 28.394 1.00 60.19 85 SER A O 1
ATOM 694 N N . GLU A 1 86 ? -18.203 5.146 30.521 1.00 67.62 86 GLU A N 1
ATOM 695 C CA . GLU A 1 86 ? -16.742 5.246 30.409 1.00 67.62 86 GLU A CA 1
ATOM 696 C C . GLU A 1 86 ? -16.142 4.079 29.621 1.00 67.62 86 GLU A C 1
ATOM 698 O O . GLU A 1 86 ? -15.248 4.297 28.805 1.00 67.62 86 GLU A O 1
ATOM 703 N N . ALA A 1 87 ? -16.651 2.857 29.812 1.00 69.94 87 ALA A N 1
ATOM 704 C CA . ALA A 1 87 ? -16.253 1.700 29.013 1.00 69.94 87 ALA A CA 1
ATOM 705 C C . ALA A 1 87 ? -16.644 1.881 27.536 1.00 69.94 87 ALA A C 1
ATOM 707 O O . ALA A 1 87 ? -15.797 1.731 26.659 1.00 69.94 87 ALA A O 1
ATOM 708 N N . LEU A 1 88 ? -17.881 2.320 27.268 1.00 68.88 88 LEU A N 1
ATOM 709 C CA . LEU A 1 88 ? -18.347 2.648 25.916 1.00 68.88 88 LEU A CA 1
ATOM 710 C C . LEU A 1 88 ? -17.552 3.798 25.290 1.00 68.88 88 LEU A C 1
ATOM 712 O O . LEU A 1 88 ? -17.279 3.778 24.093 1.00 68.88 88 LEU A O 1
ATOM 716 N N . LYS A 1 89 ? -17.160 4.809 26.072 1.00 76.44 89 LYS A N 1
ATOM 717 C CA . LYS A 1 89 ? -16.332 5.913 25.575 1.00 76.44 89 LYS A CA 1
ATOM 718 C C . LYS A 1 89 ? -14.934 5.427 25.185 1.00 76.44 89 LYS A C 1
ATOM 720 O O . LYS A 1 89 ? -14.475 5.762 24.100 1.00 76.44 89 LYS A O 1
ATOM 725 N N . LYS A 1 90 ? -14.302 4.581 26.006 1.00 78.38 90 LYS A N 1
ATOM 726 C CA . LYS A 1 90 ? -12.995 3.972 25.696 1.00 78.38 90 LYS A CA 1
ATOM 727 C C . LYS A 1 90 ? -13.043 3.063 24.467 1.00 78.38 90 LYS A C 1
ATOM 729 O O . LYS A 1 90 ? -12.114 3.083 23.663 1.00 78.38 90 LYS A O 1
ATOM 734 N N . GLU A 1 91 ? -14.104 2.274 24.301 1.00 75.94 91 GLU A N 1
ATOM 735 C CA . GLU A 1 91 ? -14.282 1.450 23.100 1.00 75.94 91 GLU A CA 1
ATOM 736 C C . GLU A 1 91 ? -14.490 2.306 21.847 1.00 75.94 91 GLU A C 1
ATOM 738 O O . GLU A 1 91 ? -13.824 2.069 20.841 1.00 75.94 91 GLU A O 1
ATOM 743 N N . ASN A 1 92 ? -15.326 3.345 21.920 1.00 74.00 92 ASN A N 1
ATOM 744 C CA . ASN A 1 92 ? -15.521 4.278 20.809 1.00 74.00 92 ASN A CA 1
ATOM 745 C C . ASN A 1 92 ? -14.232 5.020 20.438 1.00 74.00 92 ASN A C 1
ATOM 747 O O . ASN A 1 92 ? -13.905 5.104 19.259 1.00 74.00 92 ASN A O 1
ATOM 751 N N . GLU A 1 93 ? -13.465 5.507 21.418 1.00 81.75 93 GLU A N 1
ATOM 752 C CA . GLU A 1 93 ? -12.160 6.139 21.177 1.00 81.75 93 GLU A CA 1
ATOM 753 C C . GLU A 1 93 ? -11.170 5.166 20.517 1.00 81.75 93 GLU A C 1
ATOM 755 O O . GLU A 1 93 ? -10.417 5.553 19.624 1.00 81.75 93 GLU A O 1
ATOM 760 N N . LYS A 1 94 ? -11.188 3.882 20.896 1.00 80.00 94 LYS A N 1
ATOM 761 C CA . LYS A 1 94 ? -10.359 2.849 20.258 1.00 80.00 94 LYS A CA 1
ATOM 762 C C . LYS A 1 94 ? -10.787 2.580 18.812 1.00 80.00 94 LYS A C 1
ATOM 764 O O . LYS A 1 94 ? -9.922 2.422 17.953 1.00 80.00 94 LYS A O 1
ATOM 769 N N . ILE A 1 95 ? -12.092 2.534 18.540 1.00 77.50 95 ILE A N 1
ATOM 770 C CA . ILE A 1 95 ? -12.634 2.360 17.184 1.00 77.50 95 ILE A CA 1
ATOM 771 C C . ILE A 1 95 ? -12.258 3.557 16.305 1.00 77.50 95 ILE A C 1
ATOM 773 O O . ILE A 1 95 ? -11.712 3.354 15.225 1.00 77.50 95 ILE A O 1
ATOM 777 N N . LEU A 1 96 ? -12.472 4.784 16.791 1.00 74.31 96 LEU A N 1
ATOM 778 C CA . LEU A 1 96 ? -12.106 6.022 16.095 1.00 74.31 96 LEU A CA 1
ATOM 779 C C . LEU A 1 96 ? -10.613 6.069 15.765 1.00 74.31 96 LEU A C 1
ATOM 781 O O . LEU A 1 96 ? -10.256 6.247 14.607 1.00 74.31 96 LEU A O 1
ATOM 785 N N . ASN A 1 97 ? -9.746 5.808 16.746 1.00 79.38 97 ASN A N 1
ATOM 786 C CA . ASN A 1 97 ? -8.300 5.775 16.520 1.00 79.38 97 ASN A CA 1
ATOM 787 C C . ASN A 1 97 ? -7.886 4.702 15.501 1.00 79.38 97 ASN A C 1
ATOM 789 O O . ASN A 1 97 ? -6.937 4.899 14.747 1.00 79.38 97 ASN A O 1
ATOM 793 N N . ASN A 1 98 ? -8.561 3.549 15.477 1.00 72.50 98 ASN A N 1
ATOM 794 C CA . ASN A 1 98 ? -8.280 2.508 14.491 1.00 72.50 98 ASN A CA 1
ATOM 795 C C . ASN A 1 98 ? -8.737 2.917 13.085 1.00 72.50 98 ASN A C 1
ATOM 797 O O . ASN A 1 98 ? -8.006 2.671 12.129 1.00 72.50 98 ASN A O 1
ATOM 801 N N . MET A 1 99 ? -9.901 3.561 12.963 1.00 69.50 99 MET A N 1
ATOM 802 C CA . MET A 1 99 ? -10.398 4.098 11.693 1.00 69.50 99 MET A CA 1
ATOM 803 C C . MET A 1 99 ? -9.488 5.204 11.158 1.00 69.50 99 MET A C 1
ATOM 805 O O . MET A 1 99 ? -9.137 5.188 9.984 1.00 69.50 99 MET A O 1
ATOM 809 N N . GLU A 1 100 ? -9.048 6.122 12.018 1.00 72.19 100 GLU A N 1
ATOM 810 C CA . GLU A 1 100 ? -8.134 7.203 11.645 1.00 72.19 100 GLU A CA 1
ATOM 811 C C . GLU A 1 100 ? -6.774 6.656 11.194 1.00 72.19 100 GLU A C 1
ATOM 813 O O . GLU A 1 100 ? -6.260 7.046 10.148 1.00 72.19 100 GLU A O 1
ATOM 818 N N . LYS A 1 101 ? -6.223 5.670 11.914 1.00 73.19 101 LYS A N 1
ATOM 819 C CA . LYS A 1 101 ? -4.990 4.982 11.500 1.00 73.19 101 LYS A CA 1
ATOM 820 C C . LYS A 1 101 ? -5.148 4.237 10.181 1.00 73.19 101 LYS A C 1
ATOM 822 O O . LYS A 1 101 ? -4.226 4.256 9.374 1.00 73.19 101 LYS A O 1
ATOM 827 N N . GLN A 1 102 ? -6.281 3.571 9.964 1.00 70.50 102 GLN A N 1
ATOM 828 C CA . GLN A 1 102 ? -6.539 2.847 8.723 1.00 70.50 102 GLN A CA 1
ATOM 829 C C . GLN A 1 102 ? -6.696 3.810 7.545 1.00 70.50 102 GLN A C 1
ATOM 831 O O . GLN A 1 102 ? -6.083 3.584 6.511 1.00 70.50 102 GLN A O 1
ATOM 836 N N . SER A 1 103 ? -7.424 4.911 7.732 1.00 78.44 103 SER A N 1
ATOM 837 C CA . SER A 1 103 ? -7.570 5.965 6.727 1.00 78.44 103 SER A CA 1
ATOM 838 C C . SER A 1 103 ? -6.229 6.643 6.414 1.00 78.44 103 SER A C 1
ATOM 840 O O . SER A 1 103 ? -5.895 6.863 5.250 1.00 78.44 103 SER A O 1
ATOM 842 N N . SER A 1 104 ? -5.405 6.900 7.435 1.00 88.12 104 SER A N 1
ATOM 843 C CA . SER A 1 104 ? -4.047 7.423 7.253 1.00 88.12 104 SER A CA 1
ATOM 844 C C . SER A 1 104 ? -3.139 6.440 6.513 1.00 88.12 104 SER A C 1
ATOM 846 O O . SER A 1 104 ? -2.362 6.870 5.663 1.00 88.12 104 SER A O 1
ATOM 848 N N . LEU A 1 105 ? -3.202 5.145 6.840 1.00 91.94 105 LEU A N 1
ATOM 849 C CA . LEU A 1 105 ? -2.425 4.113 6.154 1.00 91.94 105 LEU A CA 1
ATOM 850 C C . LEU A 1 105 ? -2.857 3.987 4.693 1.00 91.94 105 LEU A C 1
ATOM 852 O O . LEU A 1 105 ? -2.001 3.924 3.822 1.00 91.94 105 LEU A O 1
ATOM 856 N N . GLU A 1 106 ? -4.162 3.978 4.431 1.00 92.25 106 GLU A N 1
ATOM 857 C CA . GLU A 1 106 ? -4.730 3.931 3.083 1.00 92.25 106 GLU A CA 1
ATOM 858 C C . GLU A 1 106 ? -4.259 5.120 2.244 1.00 92.25 106 GLU A C 1
ATOM 860 O O . GLU A 1 106 ? -3.740 4.928 1.150 1.00 92.25 106 GLU A O 1
ATOM 865 N N . THR A 1 107 ? -4.322 6.332 2.800 1.00 92.19 107 THR A N 1
ATOM 866 C CA . THR A 1 107 ? -3.891 7.556 2.107 1.00 92.19 107 THR A CA 1
ATOM 867 C C . THR A 1 107 ? -2.399 7.513 1.774 1.00 92.19 107 THR A C 1
ATOM 869 O O . THR A 1 107 ? -2.000 7.807 0.651 1.00 92.19 107 THR A O 1
ATOM 872 N N . GLN A 1 108 ? -1.561 7.104 2.731 1.00 94.38 108 GLN A N 1
ATOM 873 C CA . GLN A 1 108 ? -0.118 6.974 2.509 1.00 94.38 108 GLN A CA 1
ATOM 874 C C . GLN A 1 108 ? 0.210 5.872 1.497 1.00 94.3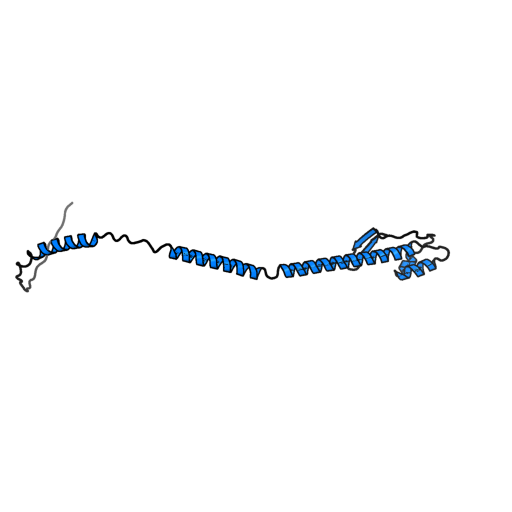8 108 GLN A C 1
ATOM 876 O O . GLN A 1 108 ? 1.075 6.061 0.645 1.00 94.38 108 GLN A O 1
ATOM 881 N N . ALA A 1 109 ? -0.484 4.735 1.570 1.00 96.62 109 ALA A N 1
ATOM 882 C CA . ALA A 1 109 ? -0.298 3.627 0.644 1.00 96.62 109 ALA A CA 1
ATOM 883 C C . ALA A 1 109 ? -0.740 3.991 -0.780 1.00 96.62 109 ALA A C 1
ATOM 885 O O . ALA A 1 109 ? -0.085 3.576 -1.731 1.00 96.62 109 ALA A O 1
ATOM 886 N N . PHE A 1 110 ? -1.801 4.787 -0.930 1.00 96.94 110 PHE A N 1
ATOM 887 C CA . PHE A 1 110 ? -2.254 5.307 -2.220 1.00 96.94 110 PHE A CA 1
ATOM 888 C C . PHE A 1 110 ? -1.198 6.197 -2.860 1.00 96.94 110 PHE A C 1
ATOM 890 O O . PHE A 1 110 ? -0.743 5.881 -3.955 1.00 96.94 110 PHE A O 1
ATOM 897 N N . SER A 1 111 ? -0.725 7.227 -2.153 1.00 96.00 111 SER A N 1
ATOM 898 C CA . SER A 1 111 ? 0.323 8.105 -2.686 1.00 96.00 111 SER A CA 1
ATOM 899 C C . SER A 1 111 ? 1.615 7.342 -2.994 1.00 96.00 111 SER A C 1
ATOM 901 O O . SER A 1 111 ? 2.217 7.548 -4.043 1.00 96.00 111 SER A O 1
ATOM 903 N N . PHE A 1 112 ? 2.015 6.398 -2.131 1.00 97.62 112 PHE A N 1
ATOM 904 C CA . PHE A 1 112 ? 3.176 5.543 -2.390 1.00 97.62 112 PHE A CA 1
ATOM 905 C C . PHE A 1 112 ? 3.007 4.708 -3.669 1.00 97.62 112 PHE A C 1
ATOM 907 O O . PHE A 1 112 ? 3.926 4.628 -4.483 1.00 97.62 112 PHE A O 1
ATOM 914 N N . ALA A 1 113 ? 1.840 4.087 -3.858 1.00 98.19 113 ALA A N 1
ATOM 915 C CA . ALA A 1 113 ? 1.568 3.261 -5.028 1.00 98.19 113 ALA A CA 1
ATOM 916 C C . ALA A 1 113 ? 1.471 4.094 -6.314 1.00 98.19 113 ALA A C 1
ATOM 918 O O . ALA A 1 113 ? 1.934 3.642 -7.360 1.00 98.19 113 ALA A O 1
ATOM 919 N N . GLU A 1 114 ? 0.915 5.305 -6.251 1.00 97.38 114 GLU A N 1
ATOM 920 C CA . GLU A 1 114 ? 0.849 6.245 -7.377 1.00 97.38 114 GLU A CA 1
ATOM 921 C C . GLU A 1 114 ? 2.242 6.693 -7.831 1.00 97.38 114 GLU A C 1
ATOM 923 O O . GLU A 1 114 ? 2.526 6.659 -9.031 1.00 97.38 114 GLU A O 1
ATOM 928 N N . GLU A 1 115 ? 3.119 7.054 -6.888 1.00 97.44 115 GLU A N 1
ATOM 929 C CA . GLU A 1 115 ? 4.511 7.428 -7.165 1.00 97.44 115 GLU A CA 1
ATOM 930 C C . GLU A 1 115 ? 5.312 6.252 -7.735 1.00 97.44 115 GLU A C 1
ATOM 932 O O . GLU A 1 115 ? 5.978 6.390 -8.763 1.00 97.44 115 GLU A O 1
ATOM 937 N N . PHE A 1 116 ? 5.202 5.070 -7.117 1.00 98.25 116 PHE A N 1
ATOM 938 C CA . PHE A 1 116 ? 5.832 3.856 -7.635 1.00 98.25 116 PHE A CA 1
ATOM 939 C C . PHE A 1 116 ? 5.349 3.537 -9.055 1.00 98.25 116 PHE A C 1
ATOM 941 O O . PHE A 1 116 ? 6.157 3.233 -9.931 1.00 98.25 116 PHE A O 1
ATOM 948 N N . SER A 1 117 ? 4.038 3.624 -9.299 1.00 98.06 117 SER A N 1
ATOM 949 C CA . SER A 1 117 ? 3.444 3.321 -10.605 1.00 98.06 117 SER A CA 1
ATOM 950 C C . SER A 1 117 ? 3.902 4.307 -11.675 1.00 98.06 117 SER A C 1
ATOM 952 O O . SER A 1 117 ? 4.140 3.904 -12.815 1.00 98.06 117 SER A O 1
ATOM 954 N N . TRP A 1 118 ? 4.091 5.580 -11.313 1.00 97.69 118 TRP A N 1
ATOM 955 C CA . TRP A 1 118 ? 4.618 6.590 -12.227 1.00 97.69 118 TRP A CA 1
ATOM 956 C C . TRP A 1 118 ? 5.993 6.179 -12.756 1.00 97.69 118 TRP A C 1
ATOM 958 O O . TRP A 1 118 ? 6.239 6.173 -13.966 1.00 97.69 118 TRP A O 1
ATOM 968 N N . ASP A 1 119 ? 6.882 5.757 -11.858 1.00 97.38 119 ASP A N 1
ATOM 969 C CA . ASP A 1 119 ? 8.203 5.278 -12.247 1.00 97.38 119 ASP A CA 1
ATOM 970 C C . ASP A 1 119 ? 8.148 3.913 -12.947 1.00 97.38 119 ASP A C 1
ATOM 972 O O . ASP A 1 119 ? 8.899 3.689 -13.899 1.00 97.38 119 ASP A O 1
ATOM 976 N N . TYR A 1 120 ? 7.225 3.031 -12.548 1.00 97.81 120 TYR A N 1
ATOM 977 C CA . TYR A 1 120 ? 7.067 1.690 -13.117 1.00 97.81 120 TYR A CA 1
ATOM 978 C C . TYR A 1 120 ? 6.629 1.718 -14.585 1.00 97.81 120 TYR A C 1
ATOM 980 O O . TYR A 1 120 ? 7.077 0.890 -15.389 1.00 97.81 120 TYR A O 1
ATOM 988 N N . PHE A 1 121 ? 5.761 2.662 -14.946 1.00 97.56 121 PHE A N 1
ATOM 989 C CA . PHE A 1 121 ? 5.264 2.819 -16.311 1.00 97.56 121 PHE A CA 1
ATOM 990 C C . PHE A 1 121 ? 6.098 3.787 -17.158 1.00 97.56 121 PHE A C 1
ATOM 992 O O . PHE A 1 121 ? 5.972 3.770 -18.378 1.00 97.56 121 PHE A O 1
ATOM 999 N N . SER A 1 122 ? 7.000 4.570 -16.568 1.00 96.38 122 SER A N 1
ATOM 1000 C CA . SER A 1 122 ? 7.930 5.425 -17.315 1.00 96.38 122 SER A CA 1
ATOM 1001 C C . SER A 1 122 ? 9.175 4.631 -17.727 1.00 96.38 122 SER A C 1
ATOM 1003 O O . SER A 1 122 ? 10.066 4.398 -16.907 1.00 96.38 122 SER A O 1
ATOM 1005 N N . ARG A 1 123 ? 9.267 4.201 -18.990 1.00 96.62 123 ARG A N 1
ATOM 1006 C CA . ARG A 1 123 ? 10.326 3.305 -19.489 1.00 96.62 123 ARG A CA 1
ATOM 1007 C C . ARG A 1 123 ? 10.976 3.838 -20.757 1.00 96.62 123 ARG A C 1
ATOM 1009 O O . ARG A 1 123 ? 10.307 4.153 -21.739 1.00 96.62 123 ARG A O 1
ATOM 1016 N N . TYR A 1 124 ? 12.306 3.868 -20.742 1.00 95.44 124 TYR A N 1
ATOM 1017 C CA . TYR A 1 124 ? 13.133 4.378 -21.830 1.00 95.44 124 TYR A CA 1
ATOM 1018 C C . TYR A 1 124 ? 14.129 3.292 -22.269 1.00 95.44 124 TYR A C 1
ATOM 1020 O O . TYR A 1 124 ? 15.125 3.072 -21.580 1.00 95.44 124 TYR A O 1
ATOM 1028 N N . PRO A 1 125 ? 13.918 2.603 -23.408 1.00 92.81 125 PRO A N 1
ATOM 1029 C CA . PRO A 1 125 ? 14.767 1.483 -23.818 1.00 92.81 125 PRO A CA 1
ATOM 1030 C C . PRO A 1 125 ? 16.182 1.928 -24.213 1.00 92.81 125 PRO A C 1
ATOM 1032 O O . PRO A 1 125 ? 17.086 1.101 -24.283 1.00 92.81 125 PRO A O 1
ATOM 1035 N N . SER A 1 126 ? 16.391 3.228 -24.451 1.00 92.75 126 SER A N 1
ATOM 1036 C CA . SER A 1 126 ? 17.707 3.823 -24.692 1.00 92.75 126 SER A CA 1
ATOM 1037 C C . SER A 1 126 ? 18.607 3.856 -23.450 1.00 92.75 126 SER A C 1
ATOM 1039 O O . SER A 1 126 ? 19.823 3.844 -23.604 1.00 92.75 126 SER A O 1
ATOM 1041 N N . ASP A 1 127 ? 18.035 3.901 -22.240 1.00 92.38 127 ASP A N 1
ATOM 1042 C CA . ASP A 1 127 ? 18.765 3.824 -20.965 1.00 92.38 127 ASP A CA 1
ATOM 1043 C C . ASP A 1 127 ? 17.955 2.999 -19.956 1.00 92.38 127 ASP A C 1
ATOM 1045 O O . ASP A 1 127 ? 17.255 3.524 -19.091 1.00 92.38 127 ASP A O 1
ATOM 1049 N N . THR A 1 128 ? 18.056 1.674 -20.052 1.00 89.12 128 THR A N 1
ATOM 1050 C CA . THR A 1 128 ? 17.353 0.758 -19.141 1.00 89.12 128 THR A CA 1
ATOM 1051 C C . THR A 1 128 ? 17.849 0.854 -17.697 1.00 89.12 128 THR A C 1
ATOM 1053 O O . THR A 1 128 ? 17.126 0.449 -16.787 1.00 89.12 128 THR A O 1
ATOM 1056 N N . GLN A 1 129 ? 19.039 1.418 -17.453 1.00 94.50 129 GLN A N 1
ATOM 1057 C CA . GLN A 1 129 ? 19.532 1.677 -16.098 1.00 94.50 129 GLN A CA 1
ATOM 1058 C C . GLN A 1 129 ? 18.785 2.835 -15.433 1.00 94.50 129 GLN A C 1
ATOM 1060 O O . GLN A 1 129 ? 18.722 2.887 -14.206 1.00 94.50 129 GLN A O 1
ATOM 1065 N N . ASP A 1 130 ? 18.170 3.732 -16.207 1.00 95.50 130 ASP A N 1
ATOM 1066 C CA . ASP A 1 130 ? 17.307 4.780 -15.665 1.00 95.50 130 ASP A CA 1
ATOM 1067 C C . ASP A 1 130 ? 16.118 4.220 -14.890 1.00 95.50 130 ASP A C 1
ATOM 1069 O O . ASP A 1 130 ? 15.862 4.637 -13.758 1.00 95.50 130 ASP A O 1
ATOM 1073 N N . PHE A 1 131 ? 15.461 3.209 -15.459 1.00 97.31 131 PHE A N 1
ATOM 1074 C CA . PHE A 1 131 ? 14.370 2.503 -14.798 1.00 97.31 131 PHE A CA 1
ATOM 1075 C C . PHE A 1 131 ? 14.824 1.910 -13.460 1.00 97.31 131 PHE A C 1
ATOM 1077 O O . PHE A 1 131 ? 14.194 2.143 -12.430 1.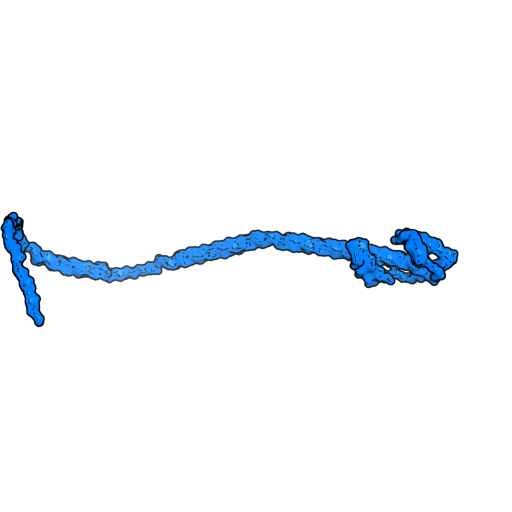00 97.31 131 PHE A O 1
ATOM 1084 N N . VAL A 1 132 ? 15.960 1.203 -13.452 1.00 96.94 132 VAL A N 1
ATOM 1085 C CA . VAL A 1 132 ? 16.496 0.570 -12.238 1.00 96.94 132 VAL A CA 1
ATOM 1086 C C . VAL A 1 132 ? 16.824 1.623 -11.174 1.00 96.94 132 VAL A C 1
ATOM 1088 O O . VAL A 1 132 ? 16.431 1.456 -10.019 1.00 96.94 132 VAL A O 1
ATOM 1091 N N . 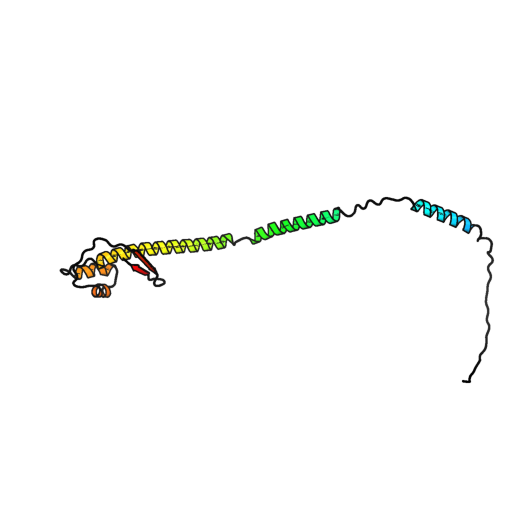ARG A 1 133 ? 17.462 2.745 -11.542 1.00 97.38 133 ARG A N 1
ATOM 1092 C CA . ARG A 1 133 ? 17.770 3.851 -10.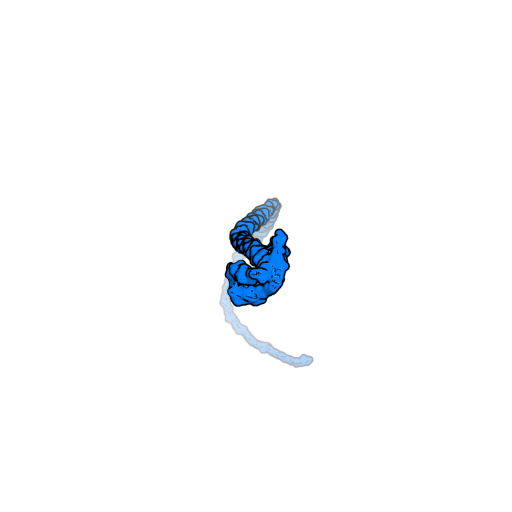610 1.00 97.38 133 ARG A CA 1
ATOM 1093 C C . ARG A 1 133 ? 16.519 4.444 -9.963 1.00 97.38 133 ARG A C 1
ATOM 1095 O O . ARG A 1 133 ? 16.555 4.789 -8.783 1.00 97.38 133 ARG A O 1
ATOM 1102 N N . ARG A 1 134 ? 15.433 4.596 -10.724 1.00 96.94 134 ARG A N 1
ATOM 1103 C CA . ARG A 1 134 ? 14.174 5.160 -10.221 1.00 96.94 134 ARG A CA 1
ATOM 1104 C C . ARG A 1 134 ? 13.422 4.167 -9.337 1.00 96.94 134 ARG A C 1
ATOM 1106 O O . ARG A 1 134 ? 13.096 4.496 -8.201 1.00 96.94 134 ARG A O 1
ATOM 1113 N N . ILE A 1 135 ? 13.281 2.922 -9.787 1.00 97.88 135 ILE A N 1
ATOM 1114 C CA . ILE A 1 135 ? 12.524 1.882 -9.078 1.00 97.88 135 ILE A CA 1
ATOM 1115 C C . ILE A 1 135 ? 13.201 1.412 -7.787 1.00 97.88 135 ILE A C 1
ATOM 1117 O O . ILE A 1 135 ? 12.513 1.129 -6.807 1.00 97.88 135 ILE A O 1
ATOM 1121 N N . THR A 1 136 ? 14.534 1.412 -7.721 1.00 97.81 136 THR A N 1
ATOM 1122 C CA . THR A 1 136 ? 15.279 0.999 -6.512 1.00 97.81 136 THR A CA 1
ATOM 1123 C C . THR A 1 136 ? 15.031 1.922 -5.305 1.00 97.81 136 THR A C 1
ATOM 1125 O O . THR A 1 136 ? 15.338 1.566 -4.172 1.00 97.81 136 THR A O 1
ATOM 1128 N N . LYS A 1 137 ? 14.415 3.098 -5.496 1.00 97.62 137 LYS A N 1
ATOM 1129 C CA . LYS A 1 137 ? 13.942 3.936 -4.379 1.00 97.62 137 LYS A CA 1
ATOM 1130 C C . LYS A 1 137 ? 12.800 3.287 -3.589 1.00 97.62 137 LYS A C 1
ATOM 1132 O O . LYS A 1 137 ? 12.635 3.589 -2.411 1.00 97.62 137 LYS A O 1
ATOM 1137 N N . TYR A 1 138 ? 12.024 2.420 -4.239 1.00 97.31 138 TYR A N 1
ATOM 1138 C CA . TYR A 1 138 ? 10.809 1.812 -3.693 1.00 97.31 138 TYR A CA 1
ATOM 1139 C C . TYR A 1 138 ? 10.984 0.329 -3.358 1.00 97.31 138 TYR A C 1
ATOM 1141 O O . TYR A 1 138 ? 10.256 -0.208 -2.526 1.00 97.31 138 TYR A O 1
ATOM 1149 N N . THR A 1 139 ? 11.921 -0.351 -4.020 1.00 97.38 139 THR A N 1
ATOM 1150 C CA . THR A 1 139 ? 12.099 -1.803 -3.913 1.00 97.38 139 THR A CA 1
ATOM 1151 C C . THR A 1 139 ? 13.572 -2.203 -3.955 1.00 97.38 139 THR A C 1
ATOM 1153 O O . THR A 1 139 ? 14.463 -1.373 -4.119 1.00 97.38 139 THR A O 1
ATOM 1156 N N . THR A 1 140 ? 13.846 -3.493 -3.787 1.00 97.56 140 THR A N 1
ATOM 1157 C CA . THR A 1 140 ? 15.200 -4.040 -3.877 1.00 97.56 140 THR A CA 1
ATOM 1158 C C . THR A 1 140 ? 15.718 -3.998 -5.314 1.00 97.56 140 THR A C 1
ATOM 1160 O O . THR A 1 140 ? 14.958 -4.119 -6.274 1.00 97.56 140 THR A O 1
ATOM 1163 N N . GLU A 1 141 ? 17.038 -3.897 -5.473 1.00 96.00 141 GLU A N 1
ATOM 1164 C CA . GLU A 1 141 ? 17.681 -3.897 -6.792 1.00 96.00 141 GLU A CA 1
ATOM 1165 C C . GLU A 1 141 ? 17.347 -5.163 -7.601 1.00 96.00 141 GLU A C 1
ATOM 1167 O O . GLU A 1 141 ? 17.141 -5.094 -8.811 1.00 96.00 141 GLU A O 1
ATOM 1172 N N . GLN A 1 142 ? 17.222 -6.319 -6.940 1.00 97.50 142 GLN A N 1
ATOM 1173 C CA . GLN A 1 142 ? 16.811 -7.561 -7.596 1.00 97.50 142 GLN A CA 1
ATOM 1174 C C . GLN A 1 142 ? 15.423 -7.422 -8.242 1.00 97.50 142 GLN A C 1
ATOM 1176 O O . GLN A 1 142 ? 15.280 -7.669 -9.437 1.00 97.50 142 GLN A O 1
ATOM 1181 N N . LEU A 1 143 ? 14.420 -6.970 -7.481 1.00 97.56 143 LEU A N 1
ATOM 1182 C CA . LEU A 1 143 ? 13.061 -6.783 -7.994 1.00 97.56 143 LEU A CA 1
ATOM 1183 C C . LEU A 1 143 ? 13.004 -5.685 -9.061 1.00 97.56 143 LEU A C 1
ATOM 1185 O O . LEU A 1 143 ? 12.301 -5.836 -10.056 1.00 97.56 143 LEU A O 1
ATOM 1189 N N . ALA A 1 144 ? 13.774 -4.606 -8.899 1.00 97.12 144 ALA A N 1
ATOM 1190 C CA . ALA A 1 144 ? 13.873 -3.549 -9.902 1.00 97.12 144 ALA A CA 1
ATOM 1191 C C . ALA A 1 144 ? 14.379 -4.087 -11.251 1.00 97.12 144 ALA A C 1
ATOM 1193 O O . ALA A 1 144 ? 13.841 -3.736 -12.300 1.00 97.12 144 ALA A O 1
ATOM 1194 N N . ASN A 1 145 ? 15.377 -4.973 -11.233 1.00 96.56 145 ASN A N 1
ATOM 1195 C CA . ASN A 1 145 ? 15.880 -5.621 -12.443 1.00 96.56 145 ASN A CA 1
ATOM 1196 C C . ASN A 1 145 ? 14.871 -6.619 -13.033 1.00 96.56 145 ASN A C 1
ATOM 1198 O O . ASN A 1 145 ? 14.689 -6.632 -14.247 1.00 96.56 145 ASN A O 1
ATOM 1202 N N . GLU A 1 146 ? 14.180 -7.406 -12.202 1.00 97.56 146 GLU A N 1
ATOM 1203 C CA . GLU A 1 146 ? 13.134 -8.345 -12.645 1.00 97.56 146 GLU A CA 1
ATOM 1204 C C . GLU A 1 146 ? 11.935 -7.631 -13.293 1.00 97.56 146 GLU A C 1
ATOM 1206 O O . GLU A 1 146 ? 11.348 -8.129 -14.252 1.00 97.56 146 GLU A O 1
ATOM 1211 N N . MET A 1 147 ? 11.584 -6.440 -12.800 1.00 97.00 147 MET A N 1
ATOM 1212 C CA . MET A 1 147 ? 10.518 -5.606 -13.360 1.00 97.00 147 MET A CA 1
ATOM 1213 C C . MET A 1 147 ? 10.927 -4.892 -14.652 1.00 97.00 147 MET A C 1
ATOM 1215 O O . MET A 1 147 ? 10.054 -4.383 -15.364 1.00 97.00 147 MET A O 1
ATOM 1219 N N . ASN A 1 148 ? 12.223 -4.787 -14.950 1.00 95.19 148 ASN A N 1
ATOM 1220 C CA . ASN A 1 148 ? 12.727 -4.042 -16.097 1.00 95.19 148 ASN A CA 1
ATOM 1221 C C . ASN A 1 148 ? 12.507 -4.812 -17.408 1.00 95.19 148 ASN A C 1
ATOM 1223 O O . ASN A 1 148 ? 12.585 -6.036 -17.459 1.00 95.19 148 ASN A O 1
ATOM 1227 N N . ASN A 1 149 ? 12.222 -4.093 -18.491 1.00 94.19 149 ASN A N 1
ATOM 1228 C CA . ASN A 1 149 ? 12.017 -4.680 -19.814 1.00 94.19 149 ASN A CA 1
ATOM 1229 C C . ASN A 1 149 ? 12.277 -3.644 -20.923 1.00 94.19 149 ASN A C 1
ATOM 1231 O O . ASN A 1 149 ? 12.526 -2.474 -20.649 1.00 94.19 149 ASN A O 1
ATOM 1235 N N . GLY A 1 150 ? 12.205 -4.068 -22.187 1.00 93.75 150 GLY A N 1
ATOM 1236 C CA . GLY A 1 150 ? 12.464 -3.211 -23.353 1.00 93.75 150 GLY A CA 1
ATOM 1237 C C . GLY A 1 150 ? 11.299 -2.317 -23.798 1.00 93.75 150 GLY A C 1
ATOM 1238 O O . GLY A 1 150 ? 11.286 -1.897 -24.953 1.00 93.75 150 GLY A O 1
ATOM 1239 N N . THR A 1 151 ? 10.300 -2.068 -22.946 1.00 95.81 151 THR A N 1
ATOM 1240 C CA . THR A 1 151 ? 9.142 -1.226 -23.303 1.00 95.81 151 THR A CA 1
ATOM 1241 C C . THR A 1 151 ? 9.552 0.245 -23.400 1.00 95.81 151 THR A C 1
ATOM 1243 O O . THR A 1 151 ? 10.424 0.700 -22.662 1.00 95.81 151 THR A O 1
ATOM 1246 N N . TYR A 1 152 ? 8.898 0.996 -24.287 1.00 96.81 152 TYR A N 1
ATOM 1247 C CA . TYR A 1 152 ? 8.968 2.455 -24.324 1.00 96.81 152 TYR A CA 1
ATOM 1248 C C . TYR A 1 152 ? 7.616 3.044 -23.934 1.00 96.81 152 TYR A C 1
ATOM 1250 O O . TYR A 1 152 ? 6.622 2.791 -24.617 1.00 96.81 152 TYR A O 1
ATOM 1258 N N . SER A 1 153 ? 7.577 3.796 -22.839 1.00 95.50 153 SER A N 1
ATOM 1259 C CA . SER A 1 153 ? 6.341 4.368 -22.306 1.00 95.50 153 SER A CA 1
ATOM 1260 C C . SER A 1 153 ? 6.613 5.576 -21.412 1.00 95.50 153 SER A C 1
ATOM 1262 O O . SER A 1 153 ? 7.645 5.656 -20.751 1.00 95.50 153 SER A O 1
ATOM 1264 N N . ASP A 1 154 ? 5.658 6.498 -21.397 1.00 93.31 154 ASP A N 1
ATOM 1265 C CA . ASP A 1 154 ? 5.580 7.658 -20.506 1.00 93.31 154 ASP A CA 1
ATOM 1266 C C . ASP A 1 154 ? 4.186 7.662 -19.856 1.00 93.31 154 ASP A C 1
ATOM 1268 O O . ASP A 1 154 ? 3.258 7.003 -20.341 1.00 93.31 154 ASP A O 1
ATOM 1272 N N . VAL A 1 155 ? 4.044 8.370 -18.744 1.00 95.94 155 VAL A N 1
ATOM 1273 C CA . VAL A 1 155 ? 2.868 8.369 -17.882 1.00 95.94 155 VAL A CA 1
ATOM 1274 C C . VAL A 1 155 ? 2.113 9.686 -18.021 1.00 95.94 155 VAL A C 1
ATOM 1276 O O . VAL A 1 155 ? 2.678 10.767 -17.903 1.00 95.94 155 VAL A O 1
ATOM 1279 N N . ILE A 1 156 ? 0.799 9.593 -18.244 1.00 94.94 156 ILE A N 1
ATOM 1280 C CA . ILE A 1 156 ? -0.088 10.766 -18.277 1.00 94.94 156 ILE A CA 1
ATOM 1281 C C . ILE A 1 156 ? -0.556 11.110 -16.857 1.00 94.94 156 ILE A C 1
ATOM 1283 O O . ILE A 1 156 ? -0.492 12.263 -16.439 1.00 94.94 156 ILE A O 1
ATOM 1287 N N . TYR A 1 157 ? -1.048 10.108 -16.127 1.00 93.00 157 TYR A N 1
ATOM 1288 C CA . TYR A 1 157 ? -1.417 10.200 -14.718 1.00 93.00 157 TYR A CA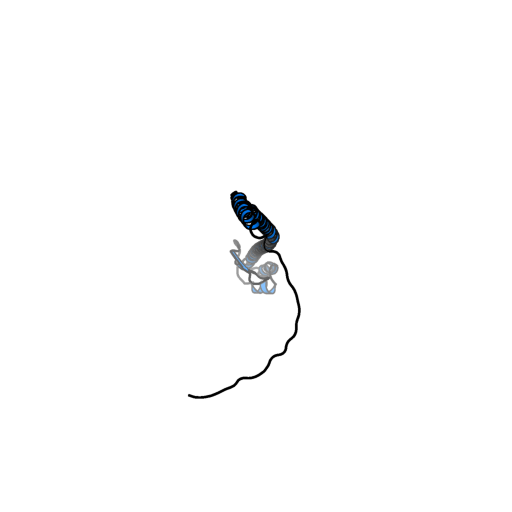 1
ATOM 1289 C C . TYR A 1 157 ? -1.401 8.804 -14.085 1.00 93.00 157 TYR A C 1
ATOM 1291 O O . TYR A 1 157 ? -1.534 7.801 -14.788 1.00 93.00 157 TYR A O 1
ATOM 1299 N N . THR A 1 158 ? -1.279 8.753 -12.763 1.00 95.62 158 THR A N 1
ATOM 1300 C CA . THR A 1 158 ? -1.509 7.564 -11.934 1.00 95.62 158 THR A CA 1
ATOM 1301 C C . THR A 1 158 ? -2.545 7.915 -10.875 1.00 95.62 158 THR A C 1
ATOM 1303 O O . THR A 1 158 ? -2.549 9.039 -10.375 1.00 95.62 158 THR A O 1
ATOM 1306 N N . SER A 1 159 ? -3.479 7.006 -10.589 1.00 95.38 159 SER A N 1
ATOM 1307 C CA . SER A 1 159 ? -4.512 7.247 -9.579 1.00 95.38 159 SER A CA 1
ATOM 1308 C C . SER A 1 159 ? -4.912 5.945 -8.902 1.00 95.38 159 SER A C 1
ATOM 1310 O O . SER A 1 159 ? -5.504 5.069 -9.525 1.00 95.38 159 SER A O 1
ATOM 1312 N N . ALA A 1 160 ? -4.599 5.828 -7.615 1.00 96.75 160 ALA A N 1
ATOM 1313 C CA . ALA A 1 160 ? -5.006 4.690 -6.810 1.00 96.75 160 ALA A CA 1
ATOM 1314 C C . ALA A 1 160 ? -6.531 4.686 -6.640 1.00 96.75 160 ALA A C 1
ATOM 1316 O O . ALA A 1 160 ? -7.133 5.691 -6.261 1.00 96.75 160 ALA A O 1
ATOM 1317 N N . PHE A 1 161 ? -7.165 3.542 -6.904 1.00 93.81 161 PHE A N 1
ATOM 1318 C CA . PHE A 1 161 ? -8.626 3.407 -6.859 1.00 93.81 161 PHE A CA 1
ATOM 1319 C C . PHE A 1 161 ? -9.118 2.305 -5.915 1.00 93.81 161 PHE A C 1
ATOM 1321 O O . PHE A 1 161 ? -10.320 2.221 -5.653 1.00 93.81 161 PHE A O 1
ATOM 1328 N N . TYR A 1 162 ? -8.226 1.447 -5.408 1.00 95.25 162 TYR A N 1
ATOM 1329 C CA . TYR A 1 162 ? -8.611 0.346 -4.526 1.00 95.25 162 TYR A CA 1
ATOM 1330 C C . TYR A 1 162 ? -7.534 0.009 -3.492 1.00 95.25 162 TYR A C 1
ATOM 1332 O O . TYR A 1 162 ? -6.354 -0.097 -3.829 1.00 95.25 162 TYR A O 1
ATOM 1340 N N . PHE A 1 163 ? -7.966 -0.205 -2.245 1.00 95.44 163 PHE A N 1
ATOM 1341 C CA . PHE A 1 163 ? -7.139 -0.591 -1.102 1.00 95.44 163 PHE A CA 1
ATOM 1342 C C . PHE A 1 163 ? -7.598 -1.935 -0.535 1.00 95.44 163 PHE A C 1
ATOM 1344 O O . PHE A 1 163 ? -8.760 -2.095 -0.162 1.00 95.44 163 PHE A O 1
ATOM 1351 N N . GLU A 1 164 ? -6.673 -2.875 -0.374 1.00 94.44 164 GLU A N 1
ATOM 1352 C CA . GLU A 1 164 ? -6.933 -4.142 0.301 1.00 94.44 164 GLU A CA 1
ATOM 1353 C C . GLU A 1 164 ? -5.823 -4.463 1.298 1.00 94.44 164 GLU A C 1
ATOM 1355 O O . GLU A 1 164 ? -4.638 -4.503 0.969 1.00 94.44 164 GLU A O 1
ATOM 1360 N N . LYS A 1 165 ? -6.199 -4.736 2.547 1.00 94.38 165 LYS A N 1
ATOM 1361 C CA . LYS A 1 165 ? -5.242 -5.184 3.557 1.00 94.38 165 LYS A CA 1
ATOM 1362 C C . LYS A 1 165 ? -4.947 -6.671 3.359 1.00 94.38 165 LYS A C 1
ATOM 1364 O O . LYS A 1 165 ? -5.847 -7.492 3.499 1.00 94.38 165 LYS A O 1
ATOM 1369 N N . TYR A 1 166 ? -3.686 -7.008 3.100 1.00 93.81 166 TYR A N 1
ATOM 1370 C CA . TYR A 1 166 ? -3.251 -8.389 2.883 1.00 93.81 166 TYR A CA 1
ATOM 1371 C C . TYR A 1 166 ? -2.856 -9.085 4.193 1.00 93.81 166 TYR A C 1
ATOM 1373 O O . TYR A 1 166 ? -3.270 -10.210 4.461 1.00 93.81 166 TYR A O 1
ATOM 1381 N N . SER A 1 167 ? -2.078 -8.410 5.045 1.00 94.62 167 SER A N 1
ATOM 1382 C CA . SER A 1 167 ? -1.636 -8.938 6.343 1.00 94.62 167 SER A CA 1
ATOM 1383 C C . SER A 1 167 ? -1.503 -7.820 7.384 1.00 94.62 167 SER A C 1
ATOM 1385 O O . SER A 1 167 ? -1.929 -6.688 7.150 1.00 94.62 167 SER A O 1
ATOM 1387 N N . GLU A 1 168 ? -0.957 -8.108 8.570 1.00 89.12 168 GLU A N 1
ATOM 1388 C CA . GLU A 1 168 ? -0.786 -7.096 9.623 1.00 89.12 168 GLU A CA 1
ATOM 1389 C C . GLU A 1 168 ? 0.061 -5.897 9.171 1.00 89.12 168 GLU A C 1
ATOM 1391 O O . GLU A 1 168 ? -0.243 -4.770 9.562 1.00 89.12 168 GLU A O 1
ATOM 1396 N N . ASN A 1 169 ? 1.063 -6.132 8.319 1.00 92.69 169 ASN A N 1
ATOM 1397 C CA . ASN A 1 169 ? 2.024 -5.138 7.838 1.00 92.69 169 ASN A CA 1
ATOM 1398 C C . ASN A 1 169 ? 2.100 -5.033 6.303 1.00 92.69 169 ASN A C 1
ATOM 1400 O O . ASN A 1 169 ? 3.025 -4.404 5.793 1.00 92.69 169 ASN A O 1
ATOM 1404 N N . GLN A 1 170 ? 1.175 -5.651 5.563 1.00 94.81 170 GLN A N 1
ATOM 1405 C CA . GLN A 1 170 ? 1.163 -5.629 4.096 1.00 94.81 170 GLN A CA 1
ATOM 1406 C C . GLN A 1 170 ? -0.211 -5.238 3.563 1.00 94.81 170 GLN A C 1
ATOM 1408 O O . GLN A 1 170 ? -1.249 -5.642 4.097 1.00 94.81 170 GLN A O 1
ATOM 1413 N N . VAL A 1 171 ? -0.200 -4.477 2.474 1.00 96.56 171 VAL A N 1
ATOM 1414 C CA . VAL A 1 171 ? -1.386 -3.979 1.777 1.00 96.56 171 VAL A CA 1
ATOM 1415 C C . VAL A 1 171 ? -1.175 -4.117 0.275 1.00 96.56 171 VAL A C 1
ATOM 1417 O O . VAL A 1 171 ? -0.046 -4.027 -0.204 1.00 96.56 171 VAL A O 1
ATOM 1420 N N . ASN A 1 172 ? -2.268 -4.313 -0.447 1.00 97.38 172 ASN A N 1
ATOM 1421 C CA . ASN A 1 172 ? -2.328 -4.266 -1.895 1.00 97.38 172 ASN A CA 1
ATOM 1422 C C . ASN A 1 172 ? -3.089 -3.001 -2.294 1.00 97.38 172 ASN A C 1
ATOM 1424 O O . ASN A 1 172 ? -4.168 -2.724 -1.765 1.00 97.38 172 ASN A O 1
ATOM 1428 N N . VAL A 1 173 ? -2.527 -2.244 -3.230 1.00 97.44 173 VAL A N 1
ATOM 1429 C CA . VAL A 1 173 ? -3.150 -1.044 -3.790 1.00 97.44 173 VAL A CA 1
ATOM 1430 C C . VAL A 1 173 ? -3.229 -1.215 -5.297 1.00 97.44 173 VAL A C 1
ATOM 1432 O O . VAL A 1 173 ? -2.235 -1.578 -5.924 1.00 97.44 173 VAL A O 1
ATOM 1435 N N . SER A 1 174 ? -4.411 -0.988 -5.868 1.00 97.19 174 SER A N 1
ATOM 1436 C CA . SER A 1 174 ? -4.586 -0.939 -7.324 1.00 97.19 174 SER A CA 1
ATOM 1437 C C . SER A 1 174 ? -4.566 0.511 -7.797 1.00 97.19 174 SER A C 1
ATOM 1439 O O . SER A 1 174 ? -5.259 1.353 -7.217 1.00 97.19 174 SER A O 1
ATOM 1441 N N . VAL A 1 175 ? -3.764 0.763 -8.833 1.00 93.12 175 VAL A N 1
ATOM 1442 C CA . VAL A 1 175 ? -3.494 2.061 -9.472 1.00 93.12 175 VAL A CA 1
ATOM 1443 C C . VAL A 1 175 ? -3.784 1.955 -10.960 1.00 93.12 175 VAL A C 1
ATOM 1445 O O . VAL A 1 175 ? -3.520 0.865 -11.518 1.00 93.12 175 VAL A O 1
#

Sequence (175 aa):
MFRKNKENTRPKKEKKEKKSFFKKKDKLNMDLEDSVANLDKQVNGVNEKKLVSVMPFRIARAFIWVLIGILCFRGGVSVFKGNQSEALKKENEKILNNMEKQSSLETQAFSFAEEFSWDYFSRYPSDTQDFVRRITKYTTEQLANEMNNGTYSDVIYTSAFYFEKYSENQVNVSV

Secondary structure (DSSP, 8-state):
-----------------------SSHHHHHHHHHHHHHHHHHHTT--------SSHHHHHHHHHHHHHHHHHHHHHHHHHTTTHHHHHHHHHHHHHHHHHHHHHHHHHHHHHHHHHHHHHH-B-TT-HHHHHHHHTTTS-HHHHHHH--S--B--S-----EEEE-SSS-EEEE-

pLDDT: mean 72.86, std 22.32, range [31.84, 98.25]